Protein AF-A0A2V7P3Z0-F1 (afdb_monomer_lite)

Foldseek 3Di:
DDDQDDDDVSVVVVVVVVVCVVVVPDADPDALWGWDDDDPDTDTDDDDDDDDPPNHHCVVDPPVVSVVVRVVVRVVSVVVVD

Secondary structure (DSSP, 8-state):
-PPP-SSHHHHHHHHHHHHHHHTT--S--SSSSEEEEETTEEEEE------BTTTB-TTTS-HHHHHHHHHHHHHHHHHHT-

pLDDT: mean 92.76, std 7.81, range [57.38, 98.69]

Structure (mmCIF, N/CA/C/O backbone):
data_AF-A0A2V7P3Z0-F1
#
_entry.id   AF-A0A2V7P3Z0-F1
#
loop_
_atom_site.group_PDB
_atom_site.id
_atom_site.type_symbol
_atom_site.label_atom_id
_atom_site.label_alt_id
_atom_site.label_comp_id
_atom_site.label_asym_id
_atom_site.label_entity_id
_atom_site.label_seq_id
_atom_site.pdbx_PDB_ins_code
_atom_site.Cartn_x
_atom_site.Cartn_y
_atom_site.Cartn_z
_atom_site.occupancy
_atom_site.B_iso_or_equiv
_atom_site.auth_seq_id
_atom_site.auth_comp_id
_atom_site.auth_asym_id
_atom_site.auth_atom_id
_atom_site.pdbx_PDB_model_num
ATOM 1 N N . MET A 1 1 ? -15.041 11.123 7.698 1.00 57.38 1 MET A N 1
ATOM 2 C CA . MET A 1 1 ? -14.729 10.056 6.729 1.00 57.38 1 MET A CA 1
ATOM 3 C C . MET A 1 1 ? -14.553 10.719 5.379 1.00 57.38 1 MET A C 1
ATOM 5 O O . MET A 1 1 ? -15.473 11.406 4.947 1.00 57.38 1 MET A O 1
ATOM 9 N N . THR A 1 2 ? -13.369 10.612 4.787 1.00 62.12 2 THR A N 1
ATOM 10 C CA . THR A 1 2 ? -13.075 11.191 3.472 1.00 62.12 2 THR A CA 1
ATOM 11 C C . THR A 1 2 ? -13.980 10.541 2.427 1.00 62.12 2 THR A C 1
ATOM 13 O O . THR A 1 2 ? -14.143 9.319 2.420 1.00 62.12 2 THR A O 1
ATOM 16 N N . GLU A 1 3 ? -14.630 11.340 1.580 1.00 79.50 3 GLU A N 1
ATOM 17 C CA . GLU A 1 3 ? -15.421 10.786 0.482 1.00 79.50 3 GLU A CA 1
ATOM 18 C C . GLU A 1 3 ? -14.486 10.167 -0.560 1.00 79.50 3 GLU A C 1
ATOM 20 O O . GLU A 1 3 ? -13.562 10.818 -1.047 1.00 79.50 3 GLU A O 1
ATOM 25 N N . LEU A 1 4 ? -14.725 8.897 -0.901 1.00 86.25 4 LEU A N 1
ATOM 26 C CA . LEU A 1 4 ? -13.988 8.227 -1.971 1.00 86.25 4 LEU A CA 1
ATOM 27 C C . LEU A 1 4 ? -14.290 8.899 -3.314 1.00 86.25 4 LEU A C 1
ATOM 29 O O . LEU A 1 4 ? -15.450 9.179 -3.624 1.00 86.25 4 LEU A O 1
ATOM 33 N N . GLY A 1 5 ? -13.259 9.064 -4.141 1.00 90.69 5 GLY A N 1
ATOM 34 C CA . GLY A 1 5 ? -13.380 9.652 -5.472 1.00 90.69 5 GLY A CA 1
ATOM 35 C C . GLY A 1 5 ? -14.249 8.847 -6.451 1.00 90.69 5 GLY A C 1
ATOM 36 O O . GLY A 1 5 ? -14.800 7.779 -6.151 1.00 90.69 5 GLY A O 1
ATOM 37 N N . ALA A 1 6 ? -14.375 9.370 -7.669 1.00 93.69 6 ALA A N 1
ATOM 38 C CA . ALA A 1 6 ? -15.018 8.674 -8.783 1.00 93.69 6 ALA A CA 1
ATOM 39 C C . ALA A 1 6 ? -14.029 7.736 -9.503 1.00 93.69 6 ALA A C 1
ATOM 41 O O . ALA A 1 6 ? -12.828 7.989 -9.505 1.00 93.69 6 ALA A O 1
ATOM 42 N N . GLY A 1 7 ? -14.536 6.685 -10.158 1.00 96.88 7 GLY A N 1
ATOM 43 C CA . GLY A 1 7 ? -13.740 5.777 -10.992 1.00 96.88 7 GLY A CA 1
ATOM 44 C C . GLY A 1 7 ? -13.764 4.320 -10.528 1.00 96.88 7 GLY A C 1
ATOM 45 O O . GLY A 1 7 ? -14.142 4.016 -9.397 1.00 96.88 7 GLY A O 1
ATOM 46 N N . ALA A 1 8 ? -13.329 3.422 -11.419 1.00 96.81 8 ALA A N 1
ATOM 47 C CA . ALA A 1 8 ? -13.464 1.973 -11.251 1.00 96.81 8 ALA A CA 1
ATOM 48 C C . ALA A 1 8 ? -12.753 1.418 -10.002 1.00 96.81 8 ALA A C 1
ATOM 50 O O . ALA A 1 8 ? -13.234 0.468 -9.386 1.00 96.81 8 ALA A O 1
ATOM 51 N N . GLU A 1 9 ? -11.630 2.017 -9.606 1.00 95.19 9 GLU A N 1
ATOM 52 C CA . GLU A 1 9 ? -10.917 1.664 -8.376 1.00 95.19 9 GLU A CA 1
ATOM 53 C C . GLU A 1 9 ? -11.769 1.955 -7.135 1.00 95.19 9 GLU A C 1
ATOM 55 O O . GLU A 1 9 ? -12.045 1.063 -6.331 1.00 95.19 9 GLU A O 1
ATOM 60 N N . PHE A 1 10 ? -12.270 3.185 -7.014 1.00 95.06 10 PHE A N 1
ATOM 61 C CA . PHE A 1 10 ? -13.119 3.574 -5.893 1.00 95.06 10 PHE A CA 1
ATOM 62 C C . PHE A 1 10 ? -14.471 2.854 -5.908 1.00 95.06 10 PHE A C 1
ATOM 64 O O . PHE A 1 10 ? -15.014 2.561 -4.844 1.00 95.06 10 PHE A O 1
ATOM 71 N N . ASP A 1 11 ? -15.000 2.496 -7.082 1.00 96.06 11 ASP A N 1
ATOM 72 C CA . ASP A 1 11 ? -16.172 1.620 -7.196 1.00 96.06 11 ASP A CA 1
ATOM 73 C C . ASP A 1 11 ? -15.892 0.234 -6.606 1.00 96.06 11 ASP A C 1
ATOM 75 O O . ASP A 1 11 ? -16.730 -0.329 -5.891 1.00 96.06 11 ASP A O 1
ATOM 79 N N . ARG A 1 12 ? -14.689 -0.304 -6.837 1.00 96.50 12 ARG A N 1
ATOM 80 C CA . ARG A 1 12 ? -14.271 -1.574 -6.246 1.00 96.50 12 ARG A CA 1
ATOM 81 C C . ARG A 1 12 ? -14.120 -1.471 -4.730 1.00 96.50 12 ARG A C 1
ATOM 83 O O . ARG A 1 12 ? -14.598 -2.367 -4.033 1.00 96.50 12 ARG A O 1
ATOM 90 N N . LEU A 1 13 ? -13.525 -0.393 -4.220 1.00 94.62 13 LEU A N 1
ATOM 91 C CA . LEU A 1 13 ? -13.424 -0.144 -2.777 1.00 94.62 13 LEU A CA 1
ATOM 92 C C . LEU A 1 13 ? -14.807 -0.025 -2.129 1.00 94.62 13 LEU A C 1
ATOM 94 O O . LEU A 1 13 ? -15.070 -0.695 -1.132 1.00 94.62 13 LEU A O 1
ATOM 98 N N . ARG A 1 14 ? -15.734 0.727 -2.740 1.00 93.50 14 ARG A N 1
ATOM 99 C CA . ARG A 1 14 ? -17.133 0.816 -2.289 1.00 93.50 14 ARG A CA 1
ATOM 100 C C . ARG A 1 14 ? -17.785 -0.566 -2.179 1.00 93.50 14 ARG A C 1
ATOM 102 O O . ARG A 1 14 ? -18.426 -0.853 -1.168 1.00 93.50 14 ARG A O 1
ATOM 109 N N . ALA A 1 15 ? -17.592 -1.435 -3.174 1.00 95.25 15 ALA A N 1
ATOM 110 C CA . ALA A 1 15 ? -18.128 -2.796 -3.154 1.00 95.25 15 ALA A CA 1
ATOM 111 C C . ALA A 1 15 ? -17.507 -3.669 -2.043 1.00 95.25 15 ALA A C 1
ATOM 113 O O . ALA A 1 15 ? -18.222 -4.421 -1.378 1.00 95.25 15 ALA A O 1
ATOM 114 N N . ILE A 1 16 ? -16.195 -3.557 -1.809 1.00 94.25 16 ILE A N 1
ATOM 115 C CA . ILE A 1 16 ? -15.507 -4.265 -0.717 1.00 94.25 16 ILE A CA 1
ATOM 116 C C . ILE A 1 16 ? -16.025 -3.779 0.642 1.00 94.25 16 ILE A C 1
ATOM 118 O O . ILE A 1 16 ? -16.382 -4.598 1.488 1.00 94.25 16 ILE A O 1
ATOM 122 N N . PHE A 1 17 ? -16.136 -2.464 0.839 1.00 92.50 17 PHE A N 1
ATOM 123 C CA . PHE A 1 17 ? -16.620 -1.875 2.089 1.00 92.50 17 PHE A CA 1
ATOM 124 C C . PHE A 1 17 ? -18.061 -2.289 2.394 1.00 92.50 17 PHE A C 1
ATOM 126 O O . PHE A 1 17 ? -18.368 -2.615 3.539 1.00 92.50 17 PHE A O 1
ATOM 133 N N . ALA A 1 18 ? -18.937 -2.328 1.384 1.00 92.94 18 ALA A N 1
ATOM 134 C CA . ALA A 1 18 ? -20.304 -2.821 1.545 1.00 92.94 18 ALA A CA 1
ATOM 135 C C . ALA A 1 18 ? -20.320 -4.269 2.061 1.00 92.94 18 ALA A C 1
ATOM 137 O O . ALA A 1 18 ? -20.972 -4.562 3.062 1.00 92.94 18 ALA A O 1
ATOM 138 N N . ARG A 1 19 ? -19.519 -5.151 1.450 1.00 94.69 19 ARG A N 1
ATOM 139 C CA . ARG A 1 19 ? -19.423 -6.559 1.854 1.00 94.69 19 ARG A CA 1
ATOM 140 C C . ARG A 1 19 ? -18.853 -6.743 3.264 1.00 94.69 19 ARG A C 1
ATOM 142 O O . ARG A 1 19 ? -19.342 -7.589 4.007 1.00 94.69 19 ARG A O 1
ATOM 149 N N . LEU A 1 20 ? -17.838 -5.970 3.649 1.00 92.19 20 LEU A N 1
ATOM 150 C CA . LEU A 1 20 ? -17.267 -6.028 5.002 1.00 92.19 20 LEU A CA 1
ATOM 151 C C . LEU A 1 20 ? -18.278 -5.570 6.065 1.00 92.19 20 LEU A C 1
ATOM 153 O O . LEU A 1 20 ? -18.398 -6.196 7.118 1.00 92.19 20 LEU A O 1
ATOM 157 N N . ARG A 1 21 ? -19.065 -4.528 5.767 1.00 89.94 21 ARG A N 1
ATOM 158 C CA . ARG A 1 21 ? -20.135 -4.041 6.653 1.00 89.94 21 ARG A CA 1
ATOM 159 C C . ARG A 1 21 ? -21.257 -5.064 6.828 1.00 89.94 21 ARG A C 1
ATOM 161 O O . ARG A 1 21 ? -21.725 -5.257 7.946 1.00 89.94 21 ARG A O 1
ATOM 168 N N . GLU A 1 22 ? -21.657 -5.759 5.762 1.00 93.00 22 GLU A N 1
ATOM 169 C CA . GLU A 1 22 ? -22.621 -6.872 5.844 1.00 93.00 22 GLU A CA 1
ATOM 170 C C . GLU A 1 22 ? -22.135 -7.992 6.777 1.00 93.00 22 GLU A C 1
ATOM 172 O O . GLU A 1 22 ? -22.929 -8.608 7.488 1.00 93.00 22 GLU A O 1
ATOM 177 N N . GLN A 1 23 ? -20.821 -8.224 6.817 1.00 91.81 23 GLN A N 1
ATOM 178 C CA . GLN A 1 23 ? -20.183 -9.207 7.693 1.00 91.81 23 GLN A CA 1
ATOM 179 C C . GLN A 1 23 ? -19.966 -8.708 9.128 1.00 91.81 23 GLN A C 1
ATOM 181 O O . GLN A 1 23 ? -19.403 -9.443 9.936 1.00 91.81 23 GLN A O 1
ATOM 186 N N . LYS A 1 24 ? -20.436 -7.496 9.461 1.00 84.12 24 LYS A N 1
ATOM 187 C CA . LYS A 1 24 ? -20.223 -6.836 10.759 1.00 84.12 24 LYS A CA 1
ATOM 188 C C . LYS A 1 24 ? -18.741 -6.747 11.136 1.00 84.12 24 LYS A C 1
ATOM 190 O O . LYS A 1 24 ? -18.388 -6.936 12.295 1.00 84.12 24 LYS A O 1
ATOM 195 N N . ALA A 1 25 ? -17.875 -6.500 10.153 1.00 79.12 25 ALA A N 1
ATOM 196 C CA . ALA A 1 25 ? -16.496 -6.146 10.448 1.00 79.12 25 ALA A CA 1
ATOM 197 C C . ALA A 1 25 ? -16.477 -4.806 11.201 1.00 79.12 25 ALA A C 1
ATOM 199 O O . ALA A 1 25 ? -17.055 -3.824 10.730 1.00 79.12 25 ALA A O 1
ATOM 200 N N . ASP A 1 26 ? -15.834 -4.790 12.364 1.00 72.44 26 ASP A N 1
ATOM 201 C CA . ASP A 1 26 ? -15.608 -3.579 13.148 1.00 72.44 26 ASP A CA 1
ATOM 202 C C . ASP A 1 26 ? -14.400 -2.801 12.600 1.00 72.44 26 ASP A C 1
ATOM 204 O O . ASP A 1 26 ? -13.468 -3.389 12.049 1.00 72.44 26 ASP A O 1
ATOM 208 N N . GLY A 1 27 ? -14.400 -1.480 12.789 1.00 75.44 27 GLY A N 1
ATOM 209 C CA . GLY A 1 27 ? -13.292 -0.597 12.419 1.00 75.44 27 GLY A CA 1
ATOM 210 C C . GLY A 1 27 ? -13.677 0.496 11.424 1.00 75.44 27 GLY A C 1
ATOM 211 O O . GLY A 1 27 ? -14.652 0.387 10.677 1.00 75.44 27 GLY A O 1
ATOM 212 N N . GLU A 1 28 ? -12.903 1.578 11.436 1.00 81.44 28 GLU A N 1
ATOM 213 C CA . GLU A 1 28 ? -13.013 2.635 10.434 1.00 81.44 28 GLU A CA 1
ATOM 214 C C . GLU A 1 28 ? -12.341 2.175 9.131 1.00 81.44 28 GLU A C 1
ATOM 216 O O . GLU A 1 28 ? -11.311 1.504 9.150 1.00 81.44 28 GLU A O 1
ATOM 221 N N . LEU A 1 29 ? -12.964 2.485 7.992 1.00 86.50 29 LEU A N 1
ATOM 222 C CA . LEU A 1 29 ? -12.482 2.108 6.662 1.00 86.50 29 LEU A CA 1
ATOM 223 C C . LEU A 1 29 ? -12.155 3.363 5.856 1.00 86.50 29 LEU A C 1
ATOM 225 O O . LEU A 1 29 ? -12.896 4.346 5.926 1.00 86.50 29 LEU A O 1
ATOM 229 N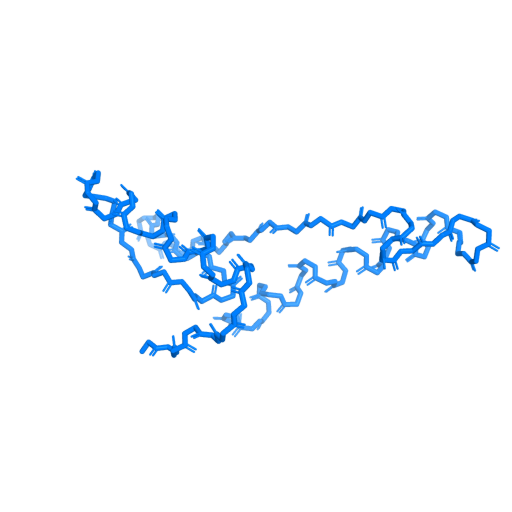 N . GLY A 1 30 ? -11.128 3.268 5.011 1.00 83.94 30 GLY A N 1
ATOM 230 C CA . GLY A 1 30 ? -10.755 4.322 4.063 1.00 83.94 30 GLY A CA 1
ATOM 231 C C . GLY A 1 30 ? -9.723 5.322 4.580 1.00 83.94 30 GLY A C 1
ATOM 232 O O . GLY A 1 30 ? -9.640 6.409 4.018 1.00 83.94 30 GLY A O 1
ATOM 233 N N . ASP A 1 31 ? -8.992 4.964 5.633 1.00 89.56 31 ASP A N 1
ATOM 234 C CA . ASP A 1 31 ? -7.777 5.660 6.066 1.00 89.56 31 ASP A CA 1
ATOM 235 C C . ASP A 1 31 ? -6.528 4.977 5.472 1.00 89.56 31 ASP A C 1
ATOM 237 O O . ASP A 1 31 ? -6.640 3.871 4.930 1.00 89.56 31 ASP A O 1
ATOM 241 N N . ASP A 1 32 ? -5.359 5.608 5.591 1.00 91.94 32 ASP A N 1
ATOM 242 C CA . ASP A 1 32 ? -4.099 5.150 4.977 1.00 91.94 32 ASP A CA 1
ATOM 243 C C . ASP A 1 32 ? -3.600 3.814 5.564 1.00 91.94 32 ASP A C 1
ATOM 245 O O . ASP A 1 32 ? -2.919 3.033 4.902 1.00 91.94 32 ASP A O 1
ATOM 249 N N . CYS A 1 33 ? -3.967 3.490 6.808 1.00 93.75 33 CYS A N 1
ATOM 250 C CA . CYS A 1 33 ? -3.696 2.177 7.390 1.00 93.75 33 CYS A CA 1
ATOM 251 C C . CYS A 1 33 ? -4.780 1.732 8.379 1.00 93.75 33 CYS A C 1
ATOM 253 O O . CYS A 1 33 ? -5.579 2.521 8.884 1.00 93.75 33 CYS A O 1
ATOM 255 N N . ALA A 1 34 ? -4.801 0.436 8.690 1.00 92.81 34 ALA A N 1
ATOM 256 C CA . ALA A 1 34 ? -5.677 -0.120 9.711 1.00 92.81 34 ALA A CA 1
ATOM 257 C C . ALA A 1 34 ? -5.036 -0.011 11.101 1.00 92.81 34 ALA A C 1
ATOM 259 O O . ALA A 1 34 ? -3.945 -0.538 11.334 1.00 92.81 34 ALA A O 1
ATOM 260 N N . LEU A 1 35 ? -5.754 0.596 12.051 1.00 92.19 35 LEU A N 1
ATOM 261 C CA . LEU A 1 35 ? -5.364 0.649 13.461 1.00 92.19 35 LEU A CA 1
ATOM 262 C C . LEU A 1 35 ? -6.114 -0.411 14.274 1.00 92.19 35 LEU A C 1
ATOM 264 O O . LEU A 1 35 ? -7.332 -0.354 14.437 1.00 92.19 35 LEU A O 1
ATOM 268 N N . VAL A 1 36 ? -5.376 -1.369 14.833 1.00 91.25 36 VAL A N 1
ATOM 269 C CA . VAL A 1 36 ? -5.925 -2.493 15.601 1.00 91.25 36 VAL A CA 1
ATOM 270 C C . VAL A 1 36 ? -5.480 -2.400 17.056 1.00 91.25 36 VAL A C 1
ATOM 272 O O . VAL A 1 36 ? -4.290 -2.456 17.372 1.00 91.25 36 VAL A O 1
ATOM 275 N N . ARG A 1 37 ? -6.441 -2.281 17.977 1.00 92.06 37 ARG A N 1
ATOM 276 C CA . ARG A 1 37 ? -6.172 -2.253 19.421 1.00 92.06 37 ARG A CA 1
ATOM 277 C C . ARG A 1 37 ? -5.793 -3.653 19.916 1.00 92.06 37 ARG A C 1
ATOM 279 O O . ARG A 1 37 ? -6.596 -4.578 19.849 1.00 92.06 37 ARG A O 1
ATOM 286 N N . LEU A 1 38 ? -4.598 -3.791 20.481 1.00 93.00 38 LEU A N 1
ATOM 287 C CA . LEU A 1 38 ? -4.084 -5.013 21.101 1.00 93.00 38 LEU A CA 1
ATOM 288 C C . LEU A 1 38 ? -3.769 -4.726 22.575 1.00 93.00 38 LEU A C 1
ATOM 290 O O . LEU A 1 38 ? -2.636 -4.434 22.961 1.00 93.00 38 LEU A O 1
ATOM 294 N N . GLY A 1 39 ? -4.811 -4.750 23.411 1.00 93.19 39 GLY A N 1
ATOM 295 C CA . GLY A 1 39 ? -4.707 -4.385 24.824 1.00 93.19 39 GLY A CA 1
ATOM 296 C C . GLY A 1 39 ? -4.287 -2.921 25.014 1.00 93.19 39 GLY A C 1
ATOM 297 O O . GLY A 1 39 ? -5.029 -2.005 24.655 1.00 93.19 39 GLY A O 1
ATOM 298 N N . GLY A 1 40 ? -3.106 -2.709 25.606 1.00 95.56 40 GLY A N 1
ATOM 299 C CA . GLY A 1 40 ? -2.525 -1.380 25.842 1.00 95.56 40 GLY A CA 1
ATOM 300 C C . GLY A 1 40 ? -1.806 -0.764 24.636 1.00 95.56 40 GLY A C 1
ATOM 301 O O . GLY A 1 40 ? -1.419 0.400 24.703 1.00 95.56 40 GLY A O 1
ATOM 302 N N . THR A 1 41 ? -1.637 -1.514 23.545 1.00 95.06 41 THR A N 1
ATOM 303 C CA . THR A 1 41 ? -0.913 -1.089 22.339 1.00 95.06 41 THR A CA 1
ATOM 304 C C . THR A 1 41 ? -1.870 -0.987 21.151 1.00 95.06 41 THR A C 1
ATOM 306 O O . THR A 1 41 ? -2.900 -1.660 21.110 1.00 95.06 41 THR A O 1
ATOM 309 N N . THR A 1 42 ? -1.533 -0.152 20.172 1.00 93.94 42 THR A N 1
ATOM 310 C CA . THR A 1 42 ? -2.206 -0.107 18.870 1.00 93.94 42 THR A CA 1
ATOM 311 C C . THR A 1 42 ? -1.222 -0.584 17.805 1.00 93.94 42 THR A C 1
ATOM 313 O O . THR A 1 42 ? -0.109 -0.072 17.732 1.00 93.94 42 THR A O 1
ATOM 316 N N . LEU A 1 43 ? -1.619 -1.574 17.009 1.00 94.25 43 LEU A N 1
ATOM 317 C CA . LEU A 1 43 ? -0.893 -2.017 15.821 1.00 94.25 43 LEU A CA 1
ATOM 318 C C . LEU A 1 43 ? -1.394 -1.225 14.610 1.00 94.25 43 LEU A C 1
ATOM 320 O O . LEU A 1 43 ? -2.597 -1.214 14.367 1.00 94.25 43 LEU A O 1
ATOM 324 N N . ALA A 1 44 ? -0.483 -0.617 13.854 1.00 94.44 44 ALA A N 1
ATOM 325 C CA . ALA A 1 44 ? -0.768 -0.058 12.535 1.00 94.44 44 ALA A CA 1
ATOM 326 C C . ALA A 1 44 ? -0.379 -1.075 11.454 1.00 94.44 44 ALA A C 1
ATOM 328 O O . ALA A 1 44 ? 0.719 -1.636 11.501 1.00 94.44 44 ALA A O 1
ATOM 329 N N . ALA A 1 45 ? -1.276 -1.333 10.504 1.00 94.44 45 ALA A N 1
ATOM 330 C CA . ALA A 1 45 ? -1.050 -2.273 9.412 1.00 94.44 45 ALA A CA 1
ATOM 331 C C . ALA A 1 45 ? -1.520 -1.682 8.075 1.00 94.44 45 ALA A C 1
ATOM 333 O O . ALA A 1 45 ? -2.681 -1.300 7.944 1.00 94.44 45 ALA A O 1
ATOM 334 N N . SER A 1 46 ? -0.632 -1.661 7.081 1.00 95.25 46 SER A N 1
ATOM 335 C CA . SER A 1 46 ? -0.942 -1.350 5.677 1.00 95.25 46 SER A CA 1
ATOM 336 C C . SER A 1 46 ? -0.355 -2.437 4.765 1.00 95.25 46 SER A C 1
ATOM 338 O O . SER A 1 46 ? 0.476 -3.247 5.197 1.00 95.25 46 SER A O 1
ATOM 340 N N . VAL A 1 47 ? -0.819 -2.490 3.519 1.00 95.81 47 VAL A N 1
ATOM 341 C CA . VAL A 1 47 ? -0.301 -3.375 2.476 1.00 95.81 47 VAL A CA 1
ATOM 342 C C . VAL A 1 47 ? -0.300 -2.652 1.137 1.00 95.81 47 VAL A C 1
ATOM 344 O O . VAL A 1 47 ? -1.318 -2.111 0.724 1.00 95.81 47 VAL A O 1
ATOM 347 N N . ASP A 1 48 ? 0.826 -2.749 0.435 1.00 96.81 48 ASP A N 1
ATOM 348 C CA . ASP A 1 48 ? 1.043 -2.117 -0.862 1.00 96.81 48 ASP A CA 1
ATOM 349 C C . ASP A 1 48 ? 1.611 -3.095 -1.887 1.00 96.81 48 ASP A C 1
ATOM 351 O O . ASP A 1 48 ? 2.241 -4.104 -1.551 1.00 96.81 48 ASP A O 1
ATOM 355 N N . LEU A 1 49 ? 1.419 -2.767 -3.166 1.00 97.12 49 LEU A N 1
ATOM 356 C CA . LEU A 1 49 ? 1.968 -3.519 -4.290 1.00 97.12 49 LEU A CA 1
ATOM 357 C C . LEU A 1 49 ? 2.804 -2.614 -5.193 1.00 97.12 49 LEU A C 1
ATOM 359 O O . LEU A 1 49 ? 2.341 -1.581 -5.663 1.00 97.12 49 LEU A O 1
ATOM 363 N N . SER A 1 50 ? 4.011 -3.071 -5.527 1.00 98.00 50 SER A N 1
ATOM 364 C CA . SER A 1 50 ? 4.848 -2.477 -6.570 1.00 98.00 50 SER A CA 1
ATOM 365 C C . SER A 1 50 ? 5.023 -3.484 -7.702 1.00 98.00 50 SER A C 1
ATOM 367 O O . SER A 1 50 ? 5.463 -4.612 -7.488 1.00 98.00 50 SER A O 1
ATOM 369 N N . LEU A 1 51 ? 4.633 -3.083 -8.910 1.00 98.06 51 LEU A N 1
ATOM 370 C CA . LEU A 1 51 ? 4.488 -3.960 -10.076 1.00 98.06 51 LEU A CA 1
ATOM 371 C C . LEU A 1 51 ? 5.306 -3.427 -11.251 1.00 98.06 51 LEU A C 1
ATOM 373 O O . LEU A 1 51 ? 5.238 -2.233 -11.568 1.00 98.06 51 LEU A O 1
ATOM 377 N N . GLU A 1 52 ? 6.039 -4.316 -11.921 1.00 98.38 52 GLU A N 1
ATOM 378 C CA . GLU A 1 52 ? 6.767 -3.980 -13.145 1.00 98.38 52 GLU A CA 1
ATOM 379 C C . GLU A 1 52 ? 5.792 -3.576 -14.264 1.00 98.38 52 GLU A C 1
ATOM 381 O O . GLU A 1 52 ? 4.727 -4.168 -14.426 1.00 98.38 52 GLU A O 1
ATOM 386 N N . GLY A 1 53 ? 6.141 -2.538 -15.025 1.00 98.00 53 GLY A N 1
ATOM 387 C CA . GLY A 1 53 ? 5.303 -1.971 -16.085 1.00 98.00 53 GLY A CA 1
ATOM 388 C C . GLY A 1 53 ? 4.234 -0.986 -15.598 1.00 98.00 53 GLY A C 1
ATOM 389 O O . GLY A 1 53 ? 3.641 -0.302 -16.428 1.00 98.00 53 GLY A O 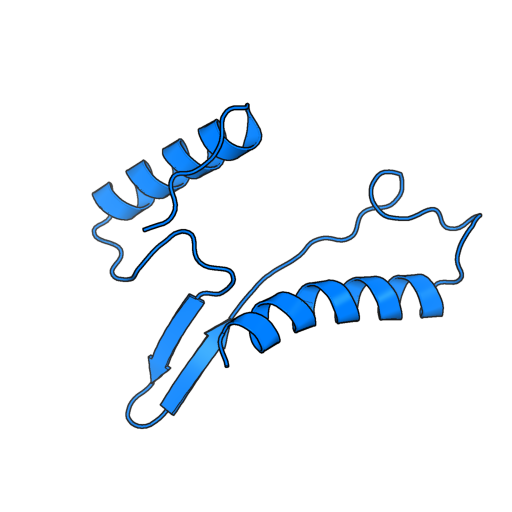1
ATOM 390 N N . VAL A 1 54 ? 4.023 -0.870 -14.281 1.00 97.56 54 VAL A N 1
ATOM 391 C CA . VAL A 1 54 ? 3.120 0.122 -13.665 1.00 97.56 54 VAL A CA 1
ATOM 392 C C . VAL A 1 54 ? 3.909 1.106 -12.806 1.00 97.56 54 VAL A C 1
ATOM 394 O O . VAL A 1 54 ? 3.865 2.309 -13.041 1.00 97.56 54 VAL A O 1
ATOM 397 N N . HIS A 1 55 ? 4.669 0.588 -11.838 1.00 98.00 55 HIS A N 1
ATOM 398 C CA . HIS A 1 55 ? 5.376 1.387 -10.833 1.00 98.00 55 HIS A CA 1
ATOM 399 C C . HIS A 1 55 ? 6.877 1.502 -11.122 1.00 98.00 55 HIS A C 1
ATOM 401 O O . HIS A 1 55 ? 7.512 2.503 -10.788 1.00 98.00 55 HIS A O 1
ATOM 407 N N . PHE A 1 56 ? 7.461 0.478 -11.746 1.00 98.19 56 PHE A N 1
ATOM 408 C CA . PHE A 1 56 ? 8.873 0.452 -12.120 1.00 98.19 56 PHE A CA 1
ATOM 409 C C . PHE A 1 56 ? 9.100 -0.332 -13.413 1.00 98.19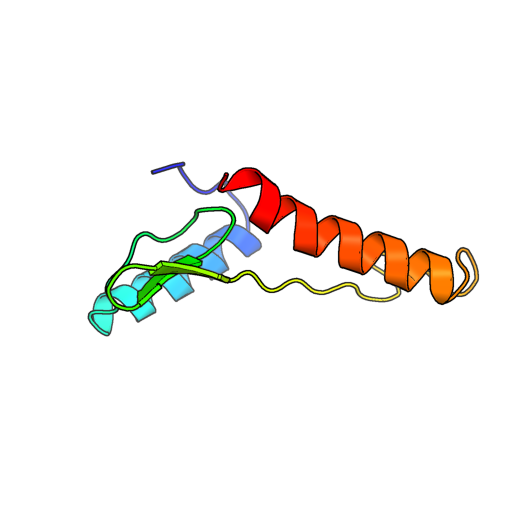 56 PHE A C 1
ATOM 411 O O . PHE A 1 56 ? 8.211 -1.034 -13.894 1.00 98.19 56 PHE A O 1
ATOM 418 N N . ARG A 1 57 ? 10.319 -0.251 -13.950 1.00 98.44 57 ARG A N 1
ATOM 419 C CA . ARG A 1 57 ? 10.839 -1.192 -14.946 1.00 98.44 57 ARG A CA 1
ATOM 420 C C . ARG A 1 57 ? 12.279 -1.560 -14.612 1.00 98.44 57 ARG A C 1
ATOM 422 O O . ARG A 1 57 ? 13.046 -0.691 -14.194 1.00 98.44 57 ARG A O 1
ATOM 429 N N . THR A 1 58 ? 12.643 -2.827 -14.794 1.00 98.31 58 THR A N 1
ATOM 430 C CA . THR A 1 58 ? 13.993 -3.331 -14.472 1.00 98.31 58 THR A CA 1
ATOM 431 C C . THR A 1 58 ? 15.086 -2.811 -15.410 1.00 98.31 58 THR A C 1
ATOM 433 O O . THR A 1 58 ? 16.262 -2.851 -15.061 1.00 98.31 58 THR A O 1
ATOM 436 N N . ASP A 1 59 ? 14.718 -2.263 -16.571 1.00 98.25 59 ASP A N 1
ATOM 437 C CA . ASP A 1 59 ? 15.644 -1.569 -17.471 1.00 98.25 59 ASP A CA 1
ATOM 438 C C . ASP A 1 59 ? 15.884 -0.098 -17.084 1.00 98.25 59 ASP A C 1
ATOM 440 O O . ASP A 1 59 ? 16.758 0.545 -17.662 1.00 98.25 59 ASP A O 1
ATOM 444 N N . TRP A 1 60 ? 15.130 0.443 -16.116 1.00 98.25 60 TRP A N 1
ATOM 445 C CA . TRP A 1 60 ? 15.286 1.815 -15.609 1.00 98.25 60 TRP A CA 1
ATOM 446 C C . TRP A 1 60 ? 15.904 1.877 -14.214 1.00 98.25 60 TRP A C 1
ATOM 448 O O . TRP A 1 60 ? 16.619 2.829 -13.914 1.00 98.25 60 TRP A O 1
ATOM 458 N N . LEU A 1 61 ? 15.587 0.908 -13.354 1.00 98.44 61 LEU A N 1
ATOM 459 C CA . LEU A 1 61 ? 15.980 0.896 -11.946 1.00 98.44 61 LEU A CA 1
ATOM 460 C C . LEU A 1 61 ? 16.615 -0.441 -11.575 1.00 98.44 61 LEU A C 1
ATOM 462 O O . LEU A 1 61 ? 16.144 -1.505 -11.978 1.00 98.44 61 LEU A O 1
ATOM 466 N N . SER A 1 62 ? 17.639 -0.385 -10.730 1.00 98.62 62 SER A N 1
ATOM 467 C CA . SER A 1 62 ? 18.184 -1.572 -10.076 1.00 98.62 62 SER A CA 1
ATOM 468 C C . SER A 1 62 ? 17.183 -2.171 -9.081 1.00 98.62 62 SER A C 1
ATOM 470 O O . SER A 1 62 ? 16.319 -1.479 -8.536 1.00 98.62 62 SER A O 1
ATOM 472 N N . PHE A 1 63 ? 17.339 -3.457 -8.756 1.00 98.50 63 PHE A N 1
ATOM 473 C CA . PHE A 1 63 ? 16.507 -4.114 -7.739 1.00 98.50 63 PHE A CA 1
ATOM 474 C C . PHE A 1 63 ? 16.573 -3.430 -6.368 1.00 98.50 63 PHE A C 1
ATOM 476 O O . PHE A 1 63 ? 15.576 -3.406 -5.650 1.00 98.50 63 PHE A O 1
ATOM 483 N N . GLN A 1 64 ? 17.718 -2.837 -6.016 1.00 98.69 64 GLN A N 1
ATOM 484 C CA . GLN A 1 64 ? 17.857 -2.089 -4.769 1.00 98.69 64 GLN A CA 1
ATOM 485 C C . GLN A 1 64 ? 17.009 -0.810 -4.778 1.00 98.69 64 GLN A C 1
ATOM 487 O O . GLN A 1 64 ? 16.323 -0.530 -3.799 1.00 98.69 64 GLN A O 1
ATOM 492 N N . GLU A 1 65 ? 17.011 -0.050 -5.876 1.00 98.56 65 GLU A N 1
ATOM 493 C CA . GLU A 1 65 ? 16.187 1.159 -6.010 1.00 98.56 65 GLU A CA 1
ATOM 494 C C . GLU A 1 65 ? 14.693 0.830 -6.048 1.00 98.56 65 GLU A C 1
ATOM 496 O O . GLU A 1 65 ? 13.893 1.541 -5.439 1.00 98.56 65 GLU A O 1
ATOM 501 N N . ILE A 1 66 ? 14.318 -0.265 -6.718 1.00 98.69 66 ILE A N 1
ATOM 502 C CA . ILE A 1 66 ? 12.943 -0.780 -6.723 1.00 98.69 66 ILE A CA 1
ATOM 503 C C . ILE A 1 66 ? 12.509 -1.114 -5.292 1.00 98.69 66 ILE A C 1
ATOM 505 O O . ILE A 1 66 ? 11.458 -0.652 -4.851 1.00 98.69 66 ILE A O 1
ATOM 509 N N . GLY A 1 67 ? 13.337 -1.858 -4.551 1.00 98.50 67 GLY A N 1
ATOM 510 C CA . GLY A 1 67 ? 13.071 -2.214 -3.158 1.00 98.50 67 GLY A CA 1
ATOM 511 C C . GLY A 1 67 ? 12.956 -0.991 -2.250 1.00 98.50 67 GLY A C 1
ATOM 512 O O . GLY A 1 67 ? 12.014 -0.904 -1.467 1.00 98.50 67 GLY A O 1
ATOM 513 N N . TRP A 1 68 ? 13.858 -0.015 -2.395 1.00 98.50 68 TRP A N 1
ATOM 514 C CA . TRP A 1 68 ? 13.804 1.233 -1.631 1.00 98.50 68 TRP A CA 1
ATOM 515 C C . TRP A 1 68 ? 12.508 2.001 -1.887 1.00 98.50 68 TRP A C 1
ATOM 517 O O . TRP A 1 68 ? 11.845 2.411 -0.942 1.00 98.50 68 TRP A O 1
ATOM 527 N N . ARG A 1 69 ? 12.117 2.175 -3.155 1.00 98.06 69 ARG A N 1
ATOM 528 C CA . ARG A 1 69 ? 10.884 2.892 -3.509 1.00 98.06 69 ARG A CA 1
ATOM 529 C C . ARG A 1 69 ? 9.634 2.165 -3.022 1.00 98.06 69 ARG A C 1
ATOM 531 O O . ARG A 1 69 ? 8.747 2.815 -2.484 1.00 98.06 69 ARG A O 1
ATOM 538 N N . ALA A 1 70 ? 9.581 0.842 -3.180 1.00 98.25 70 ALA A N 1
ATOM 539 C CA . ALA A 1 70 ? 8.457 0.037 -2.707 1.00 98.25 70 ALA A CA 1
ATOM 540 C C . ALA A 1 70 ? 8.315 0.106 -1.178 1.00 98.25 70 ALA A C 1
ATOM 542 O O . ALA A 1 70 ? 7.218 0.316 -0.674 1.00 98.25 70 ALA A O 1
ATOM 543 N N . ALA A 1 71 ? 9.426 -0.009 -0.443 1.00 98.12 71 ALA A N 1
ATOM 544 C CA . ALA A 1 71 ? 9.420 0.122 1.010 1.00 98.12 71 ALA A CA 1
ATOM 545 C C . ALA A 1 71 ? 9.062 1.546 1.459 1.00 98.12 71 ALA A C 1
ATOM 547 O O . ALA A 1 71 ? 8.301 1.707 2.403 1.00 98.12 71 ALA A O 1
ATOM 548 N N . ALA A 1 72 ? 9.586 2.576 0.789 1.00 98.06 72 ALA A N 1
ATOM 549 C CA . ALA A 1 72 ? 9.293 3.965 1.123 1.00 98.06 72 ALA A CA 1
ATOM 550 C C . ALA A 1 72 ? 7.807 4.311 0.939 1.00 98.06 72 ALA A C 1
ATOM 552 O O . ALA A 1 72 ? 7.265 5.010 1.788 1.00 98.06 72 ALA A O 1
ATOM 553 N N . ALA A 1 73 ? 7.162 3.804 -0.119 1.00 97.31 73 ALA A N 1
ATOM 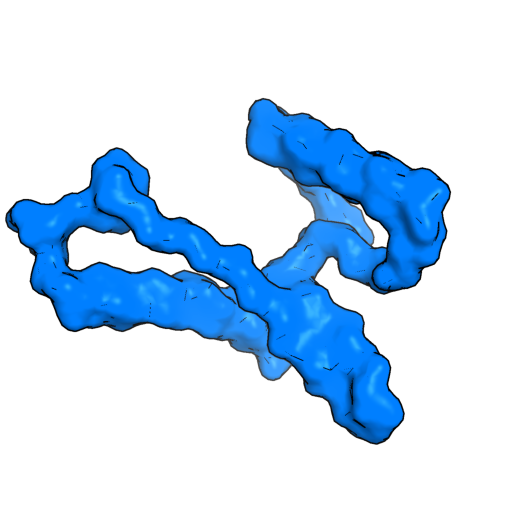554 C CA . ALA A 1 73 ? 5.720 3.958 -0.324 1.00 97.31 73 ALA A CA 1
ATOM 555 C C . ALA A 1 73 ? 4.921 3.277 0.803 1.00 97.31 73 ALA A C 1
ATOM 557 O O . ALA A 1 73 ? 4.207 3.951 1.535 1.00 97.31 73 ALA A O 1
ATOM 558 N N . ALA A 1 74 ? 5.169 1.989 1.060 1.00 96.88 74 ALA A N 1
ATOM 559 C CA . ALA A 1 74 ? 4.455 1.255 2.110 1.00 96.88 74 ALA A CA 1
ATOM 560 C C . ALA A 1 74 ? 4.656 1.845 3.519 1.00 96.88 74 ALA A C 1
ATOM 562 O O . ALA A 1 74 ? 3.766 1.799 4.367 1.00 96.88 74 ALA A O 1
ATOM 563 N N . LEU A 1 75 ? 5.844 2.392 3.802 1.00 97.12 75 LEU A N 1
ATOM 564 C CA . LEU A 1 75 ? 6.129 3.049 5.077 1.00 97.12 75 LEU A CA 1
ATOM 565 C C . LEU A 1 75 ? 5.495 4.441 5.182 1.00 97.12 75 LEU A C 1
ATOM 567 O O . LEU A 1 75 ? 5.276 4.894 6.307 1.00 97.12 75 LEU A O 1
ATOM 571 N N . SER A 1 76 ? 5.209 5.126 4.068 1.00 96.94 76 SER A N 1
ATOM 572 C CA . SER A 1 76 ? 4.604 6.460 4.129 1.00 96.94 76 SER A CA 1
ATOM 573 C C . SER A 1 76 ? 3.181 6.424 4.674 1.00 96.94 76 SER A C 1
ATOM 575 O O . SER A 1 76 ? 2.838 7.299 5.464 1.00 96.94 76 SER A O 1
ATOM 577 N N . ASP A 1 77 ? 2.412 5.380 4.359 1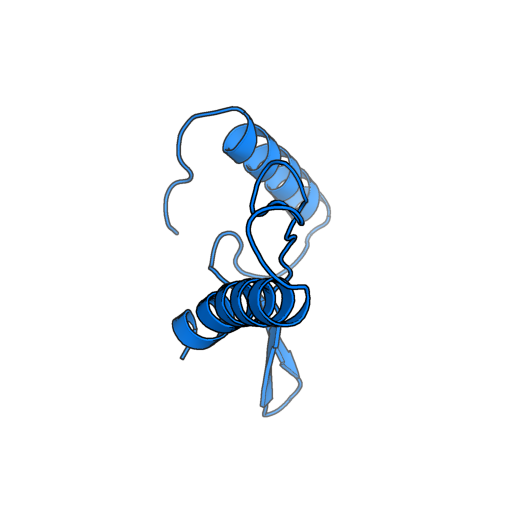.00 96.19 77 ASP A N 1
ATOM 578 C CA . ASP A 1 77 ? 1.063 5.178 4.903 1.00 96.19 77 ASP A CA 1
ATOM 579 C C . ASP A 1 77 ? 1.082 5.017 6.425 1.00 96.19 77 ASP A C 1
ATOM 581 O O . ASP A 1 77 ? 0.273 5.594 7.148 1.00 96.19 77 ASP A O 1
ATOM 585 N N . LEU A 1 78 ? 2.054 4.257 6.940 1.00 95.31 78 LEU A N 1
ATOM 586 C CA . LEU A 1 78 ? 2.216 4.083 8.383 1.00 95.31 78 LEU A CA 1
ATOM 587 C C . LEU A 1 78 ? 2.630 5.395 9.056 1.00 95.31 78 LEU A C 1
ATOM 589 O O . LEU A 1 78 ? 2.143 5.705 10.138 1.00 95.31 78 LEU A O 1
ATOM 593 N N . ALA A 1 79 ? 3.509 6.168 8.414 1.00 94.94 79 ALA A N 1
ATOM 594 C CA . ALA A 1 79 ? 3.946 7.463 8.924 1.00 94.94 79 ALA A CA 1
ATOM 595 C C . ALA A 1 79 ? 2.825 8.518 8.913 1.00 94.94 79 ALA A C 1
ATOM 597 O O . ALA A 1 79 ? 2.839 9.423 9.745 1.00 94.94 79 ALA A O 1
ATOM 598 N N . ALA A 1 80 ? 1.847 8.412 8.007 1.00 92.94 80 ALA A N 1
ATOM 599 C CA . ALA A 1 80 ? 0.682 9.296 7.975 1.00 92.94 80 ALA A CA 1
ATOM 600 C C . ALA A 1 80 ? -0.249 9.100 9.188 1.00 92.94 80 ALA A C 1
ATOM 602 O O . ALA A 1 80 ? -0.922 10.045 9.604 1.00 92.94 80 ALA A O 1
ATOM 603 N N . ALA A 1 81 ? -0.238 7.911 9.802 1.00 88.69 81 ALA A N 1
ATOM 604 C CA . ALA A 1 81 ? -1.065 7.588 10.963 1.00 88.69 81 ALA A CA 1
ATOM 605 C C . ALA A 1 81 ? -0.505 8.077 12.318 1.00 88.69 81 ALA A C 1
ATOM 607 O O . ALA A 1 81 ? -1.233 8.016 13.317 1.00 88.69 81 ALA A O 1
ATOM 608 N N . GLY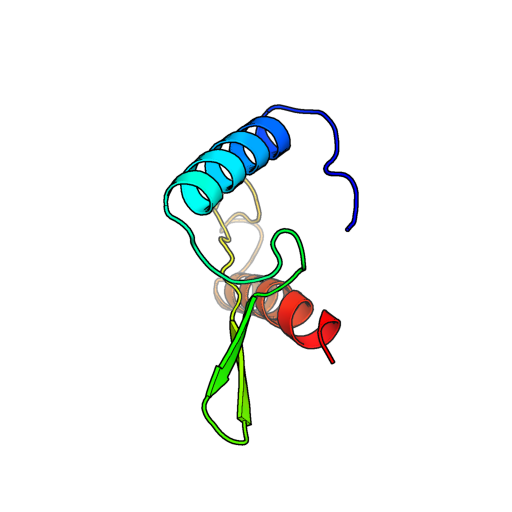 A 1 82 ? 0.745 8.569 12.377 1.00 73.56 82 GLY A N 1
ATOM 609 C CA . GLY A 1 82 ? 1.348 9.160 13.588 1.00 73.56 82 GLY A CA 1
ATOM 610 C C . GLY A 1 82 ? 2.820 8.843 13.819 1.00 73.56 82 GLY A C 1
ATOM 611 O O . GLY A 1 82 ? 3.148 7.649 13.994 1.00 73.56 82 GLY A O 1
#

Radius of gyration: 15.97 Å; chains: 1; bounding box: 41×20×43 Å

Sequence (82 aa):
MTELGAGAEFDRLRAIFARLREQKADGELGDDCALVRLGGTTLAASVDLSLEGVHFRTDWLSFQEIGWRAAAAALSDLAAAG